Protein 1ASS (pdb70)

Sequence (152 aa):
MSGIVIDKEKVHSKMPDVVKNAKIALIDSALEIKKTEIEAKVQISDPSKIQDFLNQETNTFKQMVEKIKKSGANVVLCQKGIDDVAQHYLAKEGIYAVRRVKKSDMEKLAKATGAKIVTDLDDLTPSVLGEAETVEERKIGDDRMTFVMGCK

Nearest PDB structures (foldseek):
  1ass-assembly1_A  TM=1.007E+00  e=3.223E-34  Thermoplasma acidophilum
  1a6d-assembly1_B  TM=9.129E-01  e=5.155E-22  Thermoplasma acidophilum
  3ruv-assembly1_B  TM=9.177E-01  e=5.837E-21  Methanococcus maripaludis
  1e0r-assembly1_B-2  TM=8.907E-01  e=2.545E-21  Thermoplasma acidophilum
  1q3r-assembly1_A  TM=9.254E-01  e=2.536E-20  Thermococcus sp. JCM 11816

CATH classification: 3.50.7.10

B-factor: mean 59.91, std 16.17, range [28.76, 100.0]

Radius of gyration: 16.51 Å; Cα contacts (8 Å, |Δi|>4): 320; chains: 1; bounding box: 42×42×38 Å

InterPro domains:
  IPR002194 Chaperonin TCP-1, conserved site [PS00750] (39-51)
  IPR002194 Chaperonin TCP-1, conserved site [PS00751] (60-76)
  IPR002194 Chaperonin TCP-1, conserved site [PS00995] (88-96)
  IPR002423 Chaperonin Cpn60/GroEL/TCP-1 family [PF00118] (34-523)
  IPR012714 Chaperonin/Thermosome [TIGR02339] (7-522)
  IPR012714 Chaperonin/Thermosome [cd03343] (8-522)
  IPR017998 T-complex protein 1 [PR00304] (36-52)
  IPR017998 T-complex protein 1 [PR00304] (58-76)
  IPR017998 T-complex protein 1 [PR00304] (88-107)
  IPR017998 T-complex protein 1 [PR00304] (370-392)
  IPR017998 T-complex protein 1 [PR00304] (404-416)
  IPR017998 T-complex protein 1 [PTHR11353] (15-522)
  IPR027409 GroEL-like apical domain superfamily [G3DSA:3.50.7.10] (214-366)
  IPR027409 GroEL-like apical domain superfamily [SSF52029] (209-375)
  IPR027410 TCP-1-like chaperonin intermediate domain superfamily [G3DSA:3.30.260.10] (144-402)
  IPR027410 TCP-1-like chaperonin intermediate domain superfamily [SSF54849] (146-401)
  IPR027413 GroEL-like equatorial domain superfamily [G3DSA:1.10.560.10] (31-519)
  IPR027413 GroEL-like equatorial domain superfamily [SSF48592] (16-522)
  IPR054827 TCP-1 chaperonin-like [NF041082] (7-522)
  IPR054827 TCP-1 chaperonin-like [NF041083] (6-522)

Structure (mmCIF, N/CA/C/O backbone):
data_1ASS
#
_entry.id   1ASS
#
_cell.length_a   82.350
_cell.length_b   82.350
_cell.length_c   77.830
_cell.angle_alpha   90.00
_cell.angle_beta   90.00
_cell.angle_gamma   120.00
#
_symmetry.space_group_name_H-M   'P 31 2 1'
#
loop_
_entity.id
_entity.type
_entity.pdbx_description
1 polymer THERMOSOME
2 non-polymer 'SODIUM ION'
3 non-polymer 'PHOSPHATE ION'
4 water water
#
loop_
_atom_site.group_PDB
_atom_site.id
_atom_site.type_symbol
_atom_site.label_atom_id
_atom_site.label_alt_id
_atom_site.label_comp_id
_atom_site.label_asym_id
_atom_site.label_entity_id
_atom_site.label_seq_id
_atom_site.pdbx_PDB_ins_code
_atom_site.Cartn_x
_atom_site.Cartn_y
_atom_site.Cartn_z
_atom_site.occupancy
_atom_site.B_iso_or_equiv
_atom_site.auth_seq_id
_atom_site.auth_comp_id
_atom_site.auth_asym_id
_atom_site.auth_atom_id
_atom_site.pdbx_PDB_model_num
ATOM 1 N N . MET A 1 1 ? 47.477 -2.789 44.997 1.00 99.98 1 MET A N 1
ATOM 2 C CA . MET A 1 1 ? 47.424 -2.432 46.442 1.00 100.00 1 MET A CA 1
ATOM 3 C C . MET A 1 1 ? 46.364 -3.208 47.228 1.00 98.47 1 MET A C 1
ATOM 4 O O . MET A 1 1 ? 45.169 -3.001 47.039 1.00 97.32 1 MET A O 1
ATOM 9 N N . SER A 1 2 ? 46.834 -4.162 48.037 1.00 95.43 2 SER A N 1
ATOM 10 C CA . SER A 1 2 ? 45.955 -4.926 48.911 1.00 90.63 2 SER A CA 1
ATOM 11 C C . SER A 1 2 ? 45.498 -3.968 50.041 1.00 87.92 2 SER A C 1
ATOM 12 O O . SER A 1 2 ? 45.401 -4.348 51.213 1.00 81.14 2 SER A O 1
ATOM 15 N N . GLY A 1 3 ? 45.346 -2.694 49.611 1.00 83.45 3 GLY A N 1
ATOM 16 C CA . GLY A 1 3 ? 44.861 -1.619 50.463 1.00 69.73 3 GLY A CA 1
ATOM 17 C C . GLY A 1 3 ? 45.189 -0.154 50.215 1.00 59.77 3 GLY A C 1
ATOM 18 O O . GLY A 1 3 ? 46.340 0.209 50.016 1.00 60.62 3 GLY A O 1
ATOM 19 N N . ILE A 1 4 ? 44.140 0.666 50.154 1.00 56.77 4 ILE A N 1
ATOM 20 C CA . ILE A 1 4 ? 44.251 2.137 50.092 1.00 53.55 4 ILE A CA 1
ATOM 21 C C . ILE A 1 4 ? 43.118 2.601 51.007 1.00 52.28 4 ILE A C 1
ATOM 22 O O . ILE A 1 4 ? 41.973 2.159 50.811 1.00 53.15 4 ILE A O 1
ATOM 27 N N . VAL A 1 5 ? 43.434 3.379 52.042 1.00 51.45 5 VAL A N 1
ATOM 28 C CA . VAL A 1 5 ? 42.405 3.885 52.949 1.00 47.99 5 VAL A CA 1
ATOM 29 C C . VAL A 1 5 ? 42.024 5.303 52.554 1.00 50.36 5 VAL A C 1
ATOM 30 O O . VAL A 1 5 ? 42.887 6.116 52.296 1.00 51.75 5 VAL A O 1
ATOM 34 N N . ILE A 1 6 ? 40.729 5.586 52.479 1.00 50.21 6 ILE A N 1
ATOM 35 C CA . ILE A 1 6 ? 40.224 6.911 52.130 1.00 46.64 6 ILE A CA 1
ATOM 36 C C . ILE A 1 6 ? 39.476 7.390 53.367 1.00 44.75 6 ILE A C 1
ATOM 37 O O . ILE A 1 6 ? 38.571 6.696 53.854 1.00 44.66 6 ILE A O 1
ATOM 42 N N . ASP A 1 7 ? 39.832 8.552 53.904 1.00 45.39 7 ASP A N 1
ATOM 43 C CA . ASP A 1 7 ? 39.124 9.032 55.094 1.00 49.83 7 ASP A CA 1
ATOM 44 C C . ASP A 1 7 ? 37.823 9.750 54.778 1.00 46.06 7 ASP A C 1
ATOM 45 O O . ASP A 1 7 ? 37.648 10.897 55.162 1.00 52.00 7 ASP A O 1
ATOM 50 N N . LYS A 1 8 ? 36.909 9.058 54.118 1.00 43.96 8 LYS A N 1
ATOM 51 C CA . LYS A 1 8 ? 35.628 9.628 53.743 1.00 44.81 8 LYS A CA 1
ATOM 52 C C . LYS A 1 8 ? 34.671 8.469 53.624 1.00 45.38 8 LYS A C 1
ATOM 53 O O . LYS A 1 8 ? 35.060 7.444 53.100 1.00 51.14 8 LYS A O 1
ATOM 59 N N . GLU A 1 9 ? 33.422 8.629 54.057 1.00 48.16 9 GLU A N 1
ATOM 60 C CA . GLU A 1 9 ? 32.415 7.547 54.030 1.00 53.58 9 GLU A CA 1
ATOM 61 C C . GLU A 1 9 ? 31.492 7.560 52.823 1.00 51.56 9 GLU A C 1
ATOM 62 O O . GLU A 1 9 ? 31.404 8.554 52.168 1.00 50.18 9 GLU A O 1
ATOM 68 N N . LYS A 1 10 ? 30.771 6.468 52.555 1.00 51.44 10 LYS A N 1
ATOM 69 C CA . LYS A 1 10 ? 29.838 6.436 51.429 1.00 46.56 10 LYS A CA 1
ATOM 70 C C . LYS A 1 10 ? 28.861 7.512 51.831 1.00 49.54 10 LYS A C 1
ATOM 71 O O . LYS A 1 10 ? 28.625 7.671 53.040 1.00 43.96 10 LYS A O 1
ATOM 77 N N . VAL A 1 11 ? 28.308 8.249 50.852 1.00 50.49 11 VAL A N 1
ATOM 78 C CA . VAL A 1 11 ? 27.385 9.353 51.164 1.00 45.55 11 VAL A CA 1
ATOM 79 C C . VAL A 1 11 ? 26.001 9.064 51.707 1.00 48.31 11 VAL A C 1
ATOM 80 O O . VAL A 1 11 ? 25.493 9.857 52.474 1.00 48.18 11 VAL A O 1
ATOM 84 N N . HIS A 1 12 ? 25.412 7.920 51.396 1.00 53.74 12 HIS A N 1
ATOM 85 C CA . HIS A 1 12 ? 24.076 7.624 51.898 1.00 55.68 12 HIS A CA 1
ATOM 86 C C . HIS A 1 12 ? 23.994 6.307 52.588 1.00 57.83 12 HIS A C 1
ATOM 87 O O . HIS A 1 12 ? 24.648 5.369 52.167 1.00 59.37 12 HIS A O 1
ATOM 94 N N . SER A 1 13 ? 23.106 6.185 53.567 1.00 65.98 13 SER A N 1
ATOM 95 C CA . SER A 1 13 ? 22.963 4.922 54.302 1.00 72.62 13 SER A CA 1
ATOM 96 C C . SER A 1 13 ? 22.493 3.794 53.417 1.00 75.03 13 SER A C 1
ATOM 97 O O . SER A 1 13 ? 23.005 2.677 53.488 1.00 79.41 13 SER A O 1
ATOM 100 N N . LYS A 1 14 ? 21.505 4.096 52.582 1.00 74.58 14 LYS A N 1
ATOM 101 C CA . LYS A 1 14 ? 20.943 3.087 51.715 1.00 73.66 14 LYS A CA 1
ATOM 102 C C . LYS A 1 14 ? 21.911 2.665 50.606 1.00 73.53 14 LYS A C 1
ATOM 103 O O . LYS A 1 14 ? 21.502 2.054 49.606 1.00 80.89 14 LYS A O 1
ATOM 109 N N . MET A 1 15 ? 23.179 2.998 50.764 1.00 67.22 15 MET A N 1
ATOM 110 C CA . MET A 1 15 ? 24.160 2.598 49.771 1.00 60.47 15 MET A CA 1
ATOM 111 C C . MET A 1 15 ? 24.817 1.288 50.246 1.00 63.07 15 MET A C 1
ATOM 112 O O . MET A 1 15 ? 24.838 0.999 51.439 1.00 59.64 15 MET A O 1
ATOM 117 N N . PRO A 1 16 ? 25.336 0.522 49.289 1.00 62.10 16 PRO A N 1
ATOM 118 C CA . PRO A 1 16 ? 25.988 -0.772 49.636 1.00 59.11 16 PRO A CA 1
ATOM 119 C C . PRO A 1 16 ? 27.094 -0.642 50.606 1.00 57.91 16 PRO A C 1
ATOM 120 O O . PRO A 1 16 ? 27.900 0.283 50.574 1.00 55.30 16 PRO A O 1
ATOM 124 N N . ASP A 1 17 ? 27.129 -1.633 51.489 1.00 59.37 17 ASP A N 1
ATOM 125 C CA . ASP A 1 17 ? 28.145 -1.711 52.481 1.00 57.41 17 ASP A CA 1
ATOM 126 C C . ASP A 1 17 ? 29.421 -2.237 51.924 1.00 62.63 17 ASP A C 1
ATOM 127 O O . ASP A 1 17 ? 30.498 -1.776 52.274 1.00 63.74 17 ASP A O 1
ATOM 132 N N . VAL A 1 18 ? 29.345 -3.254 51.062 1.00 65.99 18 VAL A N 1
ATOM 133 C CA . VAL A 1 18 ? 30.558 -3.768 50.439 1.00 61.28 18 VAL A CA 1
ATOM 134 C C . VAL A 1 18 ? 30.292 -3.932 48.973 1.00 59.97 18 VAL A C 1
ATOM 135 O O . VAL A 1 18 ? 29.177 -4.245 48.581 1.00 61.11 18 VAL A O 1
ATOM 139 N N . VAL A 1 19 ? 31.276 -3.621 48.151 1.00 59.56 19 VAL A N 1
ATOM 140 C CA . VAL A 1 19 ? 31.087 -3.718 46.732 1.00 58.53 19 VAL A CA 1
ATOM 141 C C . VAL A 1 19 ? 32.142 -4.658 46.209 1.00 66.58 19 VAL A C 1
ATOM 142 O O . VAL A 1 19 ? 33.335 -4.362 46.290 1.00 68.07 19 VAL A O 1
ATOM 146 N N . LYS A 1 20 ? 31.710 -5.820 45.722 1.00 69.57 20 LYS A N 1
ATOM 147 C CA . LYS A 1 20 ? 32.620 -6.812 45.151 1.00 66.54 20 LYS A CA 1
ATOM 148 C C . LYS A 1 20 ? 32.906 -6.462 43.698 1.00 65.38 20 LYS A C 1
ATOM 149 O O . LYS A 1 20 ? 31.992 -6.070 42.961 1.00 63.89 20 LYS A O 1
ATOM 155 N N . ASN A 1 21 ? 34.146 -6.700 43.269 1.00 66.97 21 ASN A N 1
ATOM 156 C CA . ASN A 1 21 ? 34.618 -6.438 41.888 1.00 73.65 21 ASN A CA 1
ATOM 157 C C . ASN A 1 21 ? 34.090 -5.100 41.443 1.00 72.75 21 ASN A C 1
ATOM 158 O O . ASN A 1 21 ? 33.141 -5.013 40.652 1.00 77.34 21 ASN A O 1
ATOM 163 N N . ALA A 1 22 ? 34.732 -4.059 41.931 1.00 69.36 22 ALA A N 1
ATOM 164 C CA . ALA A 1 22 ? 34.276 -2.723 41.660 1.00 66.19 22 ALA A CA 1
ATOM 165 C C . ALA A 1 22 ? 34.931 -2.024 40.512 1.00 65.61 22 ALA A C 1
ATOM 166 O O . ALA A 1 22 ? 36.152 -2.072 40.398 1.00 66.26 22 ALA A O 1
ATOM 168 N N . LYS A 1 23 ? 34.126 -1.440 39.617 1.00 68.81 23 LYS A N 1
ATOM 169 C CA . LYS A 1 23 ? 34.692 -0.623 38.534 1.00 68.59 23 LYS A CA 1
ATOM 170 C C . LYS A 1 23 ? 34.445 0.758 39.144 1.00 63.93 23 LYS A C 1
ATOM 171 O O . LYS A 1 23 ? 33.329 1.061 39.596 1.00 66.71 23 LYS A O 1
ATOM 177 N N . ILE A 1 24 ? 35.523 1.519 39.290 1.00 57.76 24 ILE A N 1
ATOM 178 C CA . ILE A 1 24 ? 35.486 2.802 39.968 1.00 54.36 24 ILE A CA 1
ATOM 179 C C . ILE A 1 24 ? 35.653 4.038 39.121 1.00 60.05 24 ILE A C 1
ATOM 180 O O . 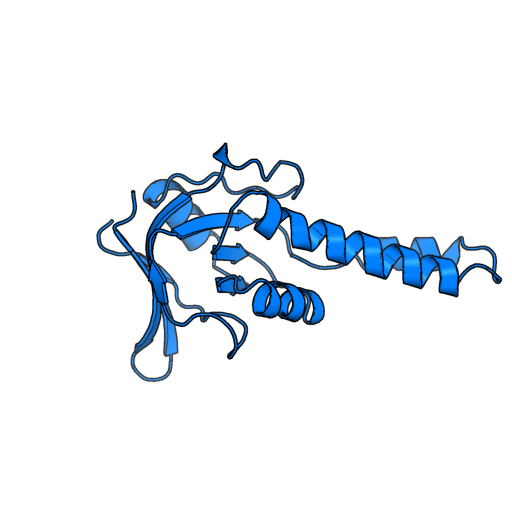ILE A 1 24 ? 36.674 4.198 38.442 1.00 63.89 24 ILE A O 1
ATOM 185 N N . ALA A 1 25 ? 34.717 4.972 39.259 1.00 61.02 25 ALA A N 1
ATOM 186 C CA . ALA A 1 25 ? 34.798 6.206 38.497 1.00 59.82 25 ALA A CA 1
ATOM 187 C C . ALA A 1 25 ? 35.424 7.327 39.337 1.00 58.93 25 ALA A C 1
ATOM 188 O O . ALA A 1 25 ? 35.061 7.469 40.506 1.00 56.85 25 ALA A O 1
ATOM 190 N N . LEU A 1 26 ? 36.389 8.067 38.771 1.00 60.08 26 LEU A N 1
ATOM 191 C CA . LEU A 1 26 ? 37.060 9.202 39.450 1.00 59.87 26 LEU A CA 1
ATOM 192 C C . LEU A 1 26 ? 36.752 10.554 38.780 1.00 60.37 26 LEU A C 1
ATOM 193 O O . LEU A 1 26 ? 37.264 10.832 37.692 1.00 63.43 26 LEU A O 1
ATOM 198 N N . ILE A 1 27 ? 35.992 11.418 39.459 1.00 55.16 27 ILE A N 1
ATOM 199 C CA . ILE A 1 27 ? 35.612 12.713 38.900 1.00 46.49 27 ILE A CA 1
ATOM 200 C C . ILE A 1 27 ? 36.212 13.863 39.707 1.00 48.27 27 ILE A C 1
ATOM 201 O O . ILE A 1 27 ? 36.114 13.932 40.917 1.00 49.56 27 ILE A O 1
ATOM 206 N N . ASP A 1 28 ? 36.900 14.728 38.981 1.00 5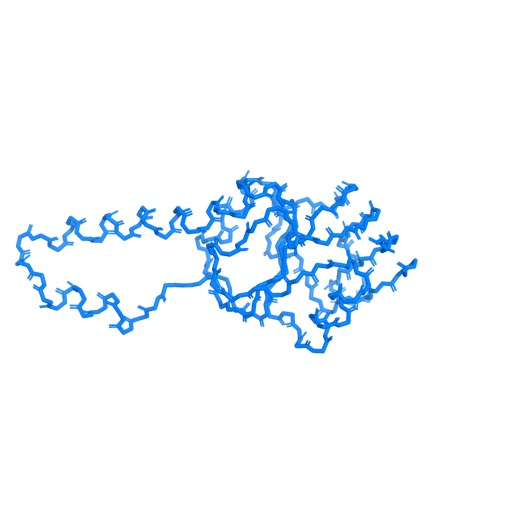5.38 28 ASP A N 1
ATOM 207 C CA . ASP A 1 28 ? 37.589 15.894 39.508 1.00 65.92 28 ASP A CA 1
ATOM 208 C C . ASP A 1 28 ? 36.589 16.956 39.937 1.00 69.23 28 ASP A C 1
ATOM 209 O O . ASP A 1 28 ? 36.801 17.701 40.890 1.00 72.95 28 ASP A O 1
ATOM 214 N N . SER A 1 29 ? 35.569 17.075 39.084 1.00 69.24 29 SER A N 1
ATOM 215 C CA . SER A 1 29 ? 34.488 18.062 39.192 1.00 65.78 29 SER A CA 1
ATOM 216 C C . SER A 1 29 ? 33.329 17.668 40.113 1.00 60.78 29 SER A C 1
ATOM 217 O O . SER A 1 29 ? 33.025 16.473 40.277 1.00 57.82 29 SER A O 1
ATOM 220 N N . ALA A 1 30 ? 32.632 18.675 40.630 1.00 54.84 30 ALA A N 1
ATOM 221 C CA . ALA A 1 30 ? 31.507 18.430 41.524 1.00 48.64 30 ALA A CA 1
ATOM 222 C C . ALA A 1 30 ? 30.271 17.902 40.785 1.00 49.42 30 ALA A C 1
ATOM 223 O O . ALA A 1 30 ? 30.002 18.320 39.653 1.00 52.45 30 ALA A O 1
ATOM 225 N N . LEU A 1 31 ? 29.555 16.960 41.388 1.00 46.45 31 LEU A N 1
ATOM 226 C CA . LEU A 1 31 ? 28.382 16.423 40.746 1.00 44.60 31 LEU A CA 1
ATOM 227 C C . LEU A 1 31 ? 27.285 17.366 41.179 1.00 47.12 31 LEU A C 1
ATOM 228 O O . LEU A 1 31 ? 26.382 16.986 41.937 1.00 46.44 31 LEU A O 1
ATOM 233 N N . GLU A 1 32 ? 27.366 18.601 40.702 1.00 46.61 32 GLU A N 1
ATOM 234 C CA . GLU A 1 32 ? 26.389 19.612 41.084 1.00 47.20 32 GLU A CA 1
ATOM 235 C C . GLU A 1 32 ? 25.969 20.478 39.907 1.00 49.07 32 GLU A C 1
ATOM 236 O O . GLU A 1 32 ? 26.595 20.423 38.831 1.00 49.72 32 GLU A O 1
ATOM 242 N N . ILE A 1 33 ? 24.888 21.239 40.121 1.00 49.73 33 ILE A N 1
ATOM 243 C CA . ILE A 1 33 ? 24.305 22.156 39.127 1.00 46.28 33 ILE A CA 1
ATOM 244 C C . ILE A 1 33 ? 25.041 23.495 39.249 1.00 43.03 33 ILE A C 1
ATOM 245 O O . ILE A 1 33 ? 25.277 23.945 40.370 1.00 46.10 33 ILE A O 1
ATOM 250 N N . LYS A 1 34 ? 25.450 24.104 38.137 1.00 43.98 34 LYS A N 1
ATOM 251 C CA . LYS A 1 34 ? 26.147 25.402 38.194 1.00 50.09 34 LYS A CA 1
ATOM 252 C C . LYS A 1 34 ? 25.172 26.570 38.429 1.00 48.27 34 LYS A C 1
ATOM 253 O O . LYS A 1 34 ? 24.353 26.890 37.570 1.00 50.66 34 LYS A O 1
ATOM 259 N N . LYS A 1 35 ? 25.318 27.260 39.555 1.00 47.95 35 LYS A N 1
ATOM 260 C CA . LYS A 1 35 ? 24.423 28.368 39.911 1.00 47.01 35 LYS A CA 1
ATOM 261 C C . LYS A 1 35 ? 24.284 29.409 38.844 1.00 47.31 35 LYS A C 1
ATOM 262 O O . LYS A 1 35 ? 23.187 29.714 38.374 1.00 54.01 35 LYS A O 1
ATOM 268 N N . THR A 1 36 ? 25.414 30.001 38.519 1.00 52.15 36 THR A N 1
ATOM 269 C CA . THR A 1 36 ? 25.477 31.061 37.552 1.00 51.54 36 THR A CA 1
ATOM 270 C C . THR A 1 36 ? 24.871 30.717 36.216 1.00 50.32 36 THR A C 1
ATOM 271 O O . THR A 1 36 ? 24.206 31.541 35.604 1.00 55.35 36 THR A O 1
ATOM 275 N N . GLU A 1 37 ? 25.009 29.460 35.816 1.00 49.70 37 GLU A N 1
ATOM 276 C CA . GLU A 1 37 ? 24.472 29.006 34.547 1.00 51.83 37 GLU A CA 1
ATOM 277 C C . GLU A 1 37 ? 22.947 28.841 34.580 1.00 51.94 37 GLU A C 1
ATOM 278 O O . GLU A 1 37 ? 22.284 29.216 33.620 1.00 56.31 37 GLU A O 1
ATOM 284 N N . ILE A 1 38 ? 22.362 28.300 35.656 1.00 46.55 38 ILE A N 1
ATOM 285 C CA . ILE A 1 38 ? 20.916 28.186 35.636 1.00 41.94 38 ILE A CA 1
ATOM 286 C C . ILE A 1 38 ? 20.199 29.484 35.997 1.00 43.64 38 ILE A C 1
ATOM 287 O O . ILE A 1 38 ? 19.051 29.700 35.610 1.00 48.36 38 ILE A O 1
ATOM 292 N N . GLU A 1 39 ? 20.894 30.390 36.668 1.00 42.20 39 GLU A N 1
ATOM 293 C CA . GLU A 1 39 ? 20.294 31.668 37.016 1.00 37.36 39 GLU A CA 1
ATOM 294 C C . GLU A 1 39 ? 20.141 32.410 35.739 1.00 38.45 39 GLU A C 1
ATOM 295 O O . GLU A 1 39 ? 19.147 33.092 35.490 1.00 42.06 39 GLU A O 1
ATOM 301 N N . ALA A 1 40 ? 21.130 32.269 34.894 1.00 37.98 40 ALA A N 1
ATOM 302 C CA . ALA A 1 40 ? 21.067 32.998 33.664 1.00 38.44 40 ALA A CA 1
ATOM 303 C C . ALA A 1 40 ? 20.012 32.432 32.763 1.00 40.68 40 ALA A C 1
ATOM 304 O O . ALA A 1 40 ? 19.363 33.191 32.046 1.00 46.84 40 ALA A O 1
ATOM 306 N N . LYS A 1 41 ? 19.802 31.110 32.785 1.00 43.06 41 LYS A N 1
ATOM 307 C CA . LYS A 1 41 ? 18.778 30.563 31.899 1.00 41.13 41 LYS A CA 1
ATOM 308 C C . LYS A 1 41 ? 17.409 30.936 32.432 1.00 42.18 41 LYS A C 1
ATOM 309 O O . LYS A 1 41 ? 16.450 31.028 31.693 1.00 41.51 41 LYS A O 1
ATOM 315 N N . VAL A 1 42 ? 17.318 31.179 33.729 1.00 42.80 42 VAL A N 1
ATOM 316 C CA . VAL A 1 42 ? 16.047 31.556 34.293 1.00 37.44 42 VAL A CA 1
ATOM 317 C C . VAL A 1 42 ? 15.879 32.990 33.848 1.00 40.55 42 VAL A C 1
ATOM 318 O O . VAL A 1 42 ? 14.853 33.333 33.267 1.00 44.61 42 VAL A O 1
ATOM 322 N N . GLN A 1 43 ? 16.924 33.803 34.003 1.00 44.19 43 GLN A N 1
ATOM 323 C CA . GLN A 1 43 ? 16.833 35.225 33.653 1.00 41.58 43 GLN A CA 1
ATOM 324 C C . GLN A 1 43 ? 16.467 35.535 32.195 1.00 43.83 43 GLN A C 1
ATOM 325 O O . GLN A 1 43 ? 15.697 36.474 31.939 1.00 47.44 43 GLN A O 1
ATOM 331 N N . ILE A 1 44 ? 16.970 34.739 31.251 1.00 43.41 44 ILE A N 1
ATOM 332 C CA . ILE A 1 44 ? 16.728 34.972 29.827 1.00 40.56 44 ILE A CA 1
ATOM 333 C C . ILE A 1 44 ? 15.454 34.277 29.328 1.00 48.37 44 ILE A C 1
ATOM 334 O O . ILE A 1 44 ? 15.049 34.385 28.150 1.00 51.24 44 ILE A O 1
ATOM 339 N N . SER A 1 45 ? 14.790 33.585 30.241 1.00 49.48 45 SER A N 1
ATOM 340 C CA . SER A 1 45 ? 13.585 32.839 29.890 1.00 47.62 45 SER A CA 1
ATOM 341 C C . SER A 1 45 ? 12.324 33.640 29.658 1.00 49.20 45 SER A C 1
ATOM 342 O O . SER A 1 45 ? 12.138 34.690 30.277 1.00 41.59 45 SER A O 1
ATOM 345 N N . ASP A 1 46 ? 11.479 33.152 28.747 1.00 49.33 46 ASP A N 1
ATOM 346 C CA . ASP A 1 46 ? 10.188 33.780 28.476 1.00 50.23 46 ASP A CA 1
ATOM 347 C C . ASP A 1 46 ? 9.484 33.527 29.792 1.00 48.90 46 ASP A C 1
ATOM 348 O O . ASP A 1 46 ? 9.426 32.370 30.223 1.00 48.87 46 ASP A O 1
ATOM 353 N N . PRO A 1 47 ? 8.789 34.556 30.347 1.00 48.00 47 PRO A N 1
ATOM 354 C CA . PRO A 1 47 ? 8.118 34.358 31.632 1.00 42.33 47 PRO A CA 1
ATOM 355 C C . PRO A 1 47 ? 7.239 33.161 31.679 1.00 42.66 47 PRO A C 1
ATOM 356 O O . PRO A 1 47 ? 7.215 32.486 32.705 1.00 50.17 47 PRO A O 1
ATOM 360 N N . SER A 1 48 ? 6.623 32.802 30.563 1.00 40.14 48 SER A N 1
ATOM 361 C CA . SER A 1 48 ? 5.739 31.663 30.590 1.00 40.40 48 SER A CA 1
ATOM 362 C C . SER A 1 48 ? 6.468 30.352 30.449 1.00 41.42 48 SER A C 1
ATOM 363 O O . SER A 1 48 ? 5.854 29.276 30.464 1.00 43.06 48 SER A O 1
ATOM 366 N N . LYS A 1 49 ? 7.792 30.419 30.353 1.00 41.60 49 LYS A N 1
ATOM 367 C CA . LYS A 1 49 ? 8.553 29.186 30.199 1.00 40.11 49 LYS A CA 1
ATOM 368 C C . LYS A 1 49 ? 9.406 28.866 31.414 1.00 39.54 49 LYS A C 1
ATOM 369 O O . LYS A 1 49 ? 10.160 27.880 31.396 1.00 38.53 49 LYS A O 1
ATOM 375 N N . ILE A 1 50 ? 9.270 29.637 32.485 1.00 40.35 50 ILE A N 1
ATOM 376 C CA . ILE A 1 50 ? 10.092 29.379 33.663 1.00 37.75 50 ILE A CA 1
ATOM 377 C C . ILE A 1 50 ? 9.983 27.924 34.112 1.00 37.96 50 ILE A C 1
ATOM 378 O O . ILE A 1 50 ? 10.959 27.211 34.134 1.00 46.78 50 ILE A O 1
ATOM 383 N N . GLN A 1 51 ? 8.785 27.448 34.380 1.00 40.54 51 GLN A N 1
ATOM 384 C CA . GLN A 1 51 ? 8.640 26.077 34.833 1.00 41.14 51 GLN A CA 1
ATOM 385 C C . GLN A 1 51 ? 9.084 25.089 33.801 1.00 42.18 51 GLN A C 1
ATOM 386 O O . GLN A 1 51 ? 9.559 24.018 34.175 1.00 48.79 51 GLN A O 1
ATOM 392 N N . ASP A 1 52 ? 8.952 25.402 32.520 1.00 41.83 52 ASP A N 1
ATOM 393 C CA . ASP A 1 52 ? 9.405 24.429 31.518 1.00 45.08 52 ASP A CA 1
ATOM 394 C C . ASP A 1 52 ? 10.900 24.216 31.725 1.00 47.21 52 ASP A C 1
ATOM 395 O O . ASP A 1 52 ? 11.419 23.091 31.692 1.00 48.15 52 ASP A O 1
ATOM 400 N N . PHE A 1 53 ? 11.589 25.335 31.954 1.00 49.18 53 PHE A N 1
ATOM 401 C CA . PHE A 1 53 ? 13.016 25.299 32.117 1.00 46.16 53 PHE A CA 1
ATOM 402 C C . PHE A 1 53 ? 13.391 24.528 33.329 1.00 48.10 53 PHE A C 1
ATOM 403 O O . PHE A 1 53 ? 14.201 23.617 33.226 1.00 52.43 53 PHE A O 1
ATOM 411 N N . LEU A 1 54 ? 12.804 24.857 34.478 1.00 45.24 54 LEU A N 1
ATOM 412 C CA . LEU A 1 54 ? 13.185 24.140 35.691 1.00 39.63 54 LEU A CA 1
ATOM 413 C C . LEU A 1 54 ? 12.986 22.667 35.469 1.00 39.28 54 LEU A C 1
ATOM 414 O O . LEU A 1 54 ? 13.796 21.849 35.901 1.00 46.18 54 LEU A O 1
ATOM 419 N N . ASN A 1 55 ? 11.977 22.308 34.694 1.00 41.20 55 ASN A N 1
ATOM 420 C CA . ASN A 1 55 ? 11.759 20.890 34.458 1.00 39.91 55 ASN A CA 1
ATOM 421 C C . ASN A 1 55 ? 12.734 20.285 33.525 1.00 44.59 55 ASN A C 1
ATOM 422 O O . ASN A 1 55 ? 13.128 19.153 33.703 1.00 49.90 55 ASN A O 1
ATOM 427 N N . GLN A 1 56 ? 13.107 21.011 32.492 1.00 46.17 56 GLN A N 1
ATOM 428 C CA . GLN A 1 56 ? 14.096 20.490 31.572 1.00 48.40 56 GLN A CA 1
ATOM 429 C C . GLN A 1 56 ? 15.465 20.312 32.297 1.00 48.08 56 GLN A C 1
ATOM 430 O O . GLN A 1 56 ? 16.238 19.407 31.998 1.00 46.94 56 GLN A O 1
ATOM 436 N N . GLU A 1 57 ? 15.769 21.205 33.235 1.00 48.62 57 GLU A N 1
ATOM 437 C CA . GLU A 1 57 ? 17.014 21.154 34.005 1.00 43.16 57 GLU A CA 1
ATOM 438 C C . GLU A 1 57 ? 16.943 20.008 34.975 1.00 41.76 57 GLU A C 1
ATOM 439 O O . GLU A 1 57 ? 17.947 19.410 35.263 1.00 43.08 57 GLU A O 1
ATOM 445 N N . THR A 1 58 ? 15.787 19.725 35.542 1.00 41.82 58 THR A N 1
ATOM 446 C CA . THR A 1 58 ? 15.729 18.594 36.458 1.00 42.81 58 THR A CA 1
ATOM 447 C C . THR A 1 58 ? 16.036 17.307 35.689 1.00 48.03 58 THR A C 1
ATOM 448 O O . THR A 1 58 ? 16.606 16.359 36.239 1.00 55.71 58 THR A O 1
ATOM 452 N N . ASN A 1 59 ? 15.754 17.292 34.411 1.00 50.21 59 ASN A N 1
ATOM 453 C CA . ASN A 1 59 ? 16.008 16.108 33.635 1.00 54.33 59 ASN A CA 1
ATOM 454 C C . ASN A 1 59 ? 17.427 16.058 33.132 1.00 55.05 59 ASN A C 1
ATOM 455 O O . ASN A 1 59 ? 18.079 15.012 33.145 1.00 56.30 59 ASN A O 1
ATOM 460 N N . THR A 1 60 ? 17.920 17.223 32.720 1.00 52.78 60 THR A N 1
ATOM 461 C CA . THR A 1 60 ? 19.252 17.312 32.209 1.00 50.56 60 THR A CA 1
ATOM 462 C C . THR A 1 60 ? 20.262 16.879 33.272 1.00 55.06 60 THR A C 1
ATOM 463 O O . THR A 1 60 ? 21.203 16.160 32.951 1.00 61.96 60 THR A O 1
ATOM 467 N N . PHE A 1 61 ? 20.068 17.292 34.522 1.00 55.02 61 PHE A N 1
ATOM 468 C CA . PHE A 1 61 ? 21.003 16.949 35.611 1.00 51.37 61 PHE A CA 1
ATOM 469 C C . PHE A 1 61 ? 20.920 15.457 35.921 1.00 53.07 61 PHE A C 1
ATOM 470 O O . PHE A 1 61 ? 21.925 14.780 36.023 1.00 56.05 61 PHE A O 1
ATOM 478 N N . LYS A 1 62 ? 19.712 14.939 36.069 1.00 50.15 62 LYS A N 1
ATOM 479 C CA . LYS A 1 62 ? 19.552 13.538 36.365 1.00 48.42 62 LYS A CA 1
ATOM 480 C C . LYS A 1 62 ? 20.228 12.710 35.292 1.00 53.20 62 LYS A C 1
ATOM 481 O O . LYS A 1 62 ? 20.729 11.625 35.554 1.00 54.61 62 LYS A O 1
ATOM 487 N N . GLN A 1 63 ? 20.228 13.205 34.059 1.00 51.86 63 GLN A N 1
ATOM 488 C CA . GLN A 1 63 ? 20.854 12.453 32.984 1.00 54.31 63 GLN A CA 1
ATOM 489 C C . GLN A 1 63 ? 22.348 12.529 33.157 1.00 54.88 63 GLN A C 1
ATOM 490 O O . GLN A 1 63 ? 23.028 11.539 32.942 1.00 63.37 63 GLN A O 1
ATOM 496 N N . MET A 1 64 ? 22.868 13.697 33.514 1.00 54.37 64 MET A N 1
ATOM 497 C CA . MET A 1 64 ? 24.308 13.877 33.725 1.00 53.10 64 MET A CA 1
ATOM 498 C C . MET A 1 64 ? 24.751 12.887 34.815 1.00 56.64 64 MET A C 1
ATOM 499 O O . MET A 1 64 ? 25.759 12.203 34.681 1.00 58.46 64 MET A O 1
ATOM 504 N N . VAL A 1 65 ? 23.950 12.764 35.870 1.00 56.67 65 VAL A N 1
ATOM 505 C CA . VAL A 1 65 ? 24.250 11.841 36.956 1.00 53.88 65 VAL A CA 1
ATOM 506 C C . VAL A 1 65 ? 24.190 10.363 36.545 1.00 60.89 65 VAL A C 1
ATOM 507 O O . VAL A 1 65 ? 24.983 9.554 37.044 1.00 69.20 65 VAL A O 1
ATOM 511 N N . GLU A 1 66 ? 23.271 10.002 35.642 1.00 62.99 66 GLU A N 1
ATOM 512 C CA . GLU A 1 66 ? 23.144 8.610 35.172 1.00 60.58 66 GLU A CA 1
ATOM 513 C C . GLU A 1 66 ? 24.271 8.103 34.263 1.00 59.55 66 GLU A C 1
ATOM 514 O O . GLU A 1 66 ? 24.382 6.908 33.984 1.00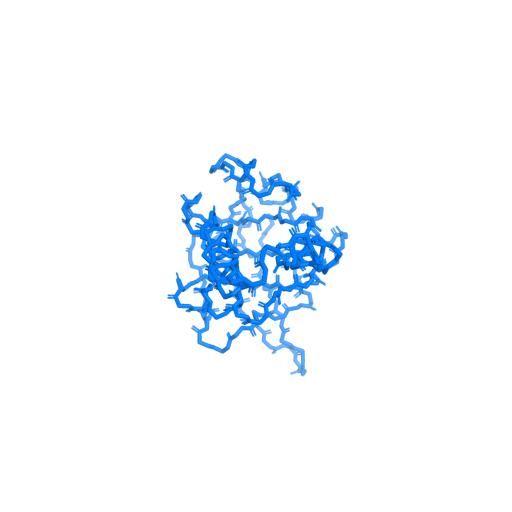 60.91 66 GLU A O 1
ATOM 520 N N . LYS A 1 67 ? 25.102 9.020 33.787 1.00 59.09 67 LYS A N 1
ATOM 521 C CA . LYS A 1 67 ? 26.235 8.659 32.962 1.00 63.85 67 LYS A CA 1
ATOM 522 C C . LYS A 1 67 ? 27.274 7.809 33.738 1.00 69.84 67 LYS A C 1
ATOM 523 O O . LYS A 1 67 ? 28.246 7.315 33.152 1.00 82.51 67 LYS A O 1
ATOM 529 N N . ILE A 1 68 ? 27.118 7.735 35.061 1.00 69.79 68 ILE A N 1
ATOM 530 C CA . ILE A 1 68 ? 27.993 6.974 35.946 1.00 61.56 68 ILE A CA 1
ATOM 531 C C . ILE A 1 68 ? 27.493 5.542 35.834 1.00 60.46 68 ILE A C 1
ATOM 532 O O . ILE A 1 68 ? 28.231 4.658 35.408 1.00 62.55 68 ILE A O 1
ATOM 537 N N . LYS A 1 69 ? 26.215 5.331 36.143 1.00 60.16 69 LYS A N 1
ATOM 538 C CA . LYS A 1 69 ? 25.620 4.004 36.044 1.00 63.69 69 LYS A CA 1
ATOM 539 C C . LYS A 1 69 ? 25.780 3.444 34.641 1.00 66.75 69 LYS A C 1
ATOM 540 O O . LYS A 1 69 ? 26.136 2.284 34.441 1.00 66.65 69 LYS A O 1
ATOM 546 N N . LYS A 1 70 ? 25.547 4.303 33.654 1.00 72.84 70 LYS A N 1
ATOM 547 C CA . LYS A 1 70 ? 25.626 3.875 32.265 1.00 73.27 70 LYS A CA 1
ATOM 548 C C . LYS A 1 70 ? 27.035 3.563 31.808 1.00 72.20 70 LYS A C 1
ATOM 549 O O . LYS A 1 70 ? 27.215 2.727 30.939 1.00 80.45 70 LYS A O 1
ATOM 555 N N . SER A 1 71 ? 28.051 4.145 32.439 1.00 69.84 71 SER A N 1
ATOM 556 C CA . SER A 1 71 ? 29.421 3.839 32.033 1.00 67.67 71 SER A CA 1
ATOM 557 C C . SER A 1 71 ? 29.842 2.519 32.699 1.00 67.54 71 SER A C 1
ATOM 558 O O . SER A 1 71 ? 31.009 2.106 32.585 1.00 69.18 71 SER A O 1
ATOM 561 N N . GLY A 1 72 ? 28.893 1.862 33.368 1.00 63.11 72 GLY A N 1
ATOM 562 C CA . GLY A 1 72 ? 29.161 0.579 33.999 1.00 64.48 72 GLY A CA 1
ATOM 563 C C . GLY A 1 72 ? 29.574 0.620 35.454 1.00 67.87 72 GLY A C 1
ATOM 564 O O . GLY A 1 72 ? 29.387 -0.372 36.179 1.00 65.72 72 GLY A O 1
ATOM 565 N N . ALA A 1 73 ? 30.090 1.777 35.878 1.00 64.05 73 ALA A N 1
ATOM 566 C CA . ALA A 1 73 ? 30.566 1.998 37.238 1.00 54.94 73 ALA A CA 1
ATOM 567 C C . ALA A 1 73 ? 29.599 1.605 38.327 1.00 53.42 73 ALA A C 1
ATOM 568 O O . ALA A 1 73 ? 28.377 1.640 38.143 1.00 55.53 73 ALA A O 1
ATOM 570 N N . ASN A 1 74 ? 30.156 1.185 39.454 1.00 51.22 74 ASN A N 1
ATOM 571 C CA . ASN A 1 74 ? 29.336 0.810 40.593 1.00 51.70 74 ASN A CA 1
ATOM 572 C C . ASN A 1 74 ? 29.921 1.471 41.826 1.00 49.33 74 ASN A C 1
ATOM 573 O O . ASN A 1 74 ? 29.449 1.241 42.942 1.00 42.22 74 ASN A O 1
ATOM 578 N N . VAL A 1 75 ? 30.936 2.306 41.604 1.00 44.60 75 VAL A N 1
ATOM 579 C CA . VAL A 1 75 ? 31.566 3.088 42.661 1.00 48.59 75 VAL A CA 1
ATOM 580 C C . VAL A 1 75 ? 32.042 4.416 42.081 1.00 51.90 75 VAL A C 1
ATOM 581 O O . VAL A 1 75 ? 32.658 4.463 40.990 1.00 54.14 75 VAL A O 1
ATOM 585 N N . VAL A 1 76 ? 31.738 5.506 42.787 1.00 50.16 76 VAL A N 1
ATOM 586 C CA . VAL A 1 76 ? 32.177 6.817 42.307 1.00 45.81 76 VAL A CA 1
ATOM 587 C C . VAL A 1 76 ? 32.782 7.588 43.454 1.00 42.27 76 VAL A C 1
ATOM 588 O O . VAL A 1 76 ? 32.219 7.646 44.545 1.00 41.53 76 VAL A O 1
ATOM 592 N N . LEU A 1 77 ? 33.985 8.088 43.248 1.00 41.30 77 LEU A N 1
ATOM 593 C CA . LEU A 1 77 ? 34.619 8.859 44.296 1.00 48.85 77 LEU A CA 1
ATOM 594 C C . LEU A 1 77 ? 34.771 10.219 43.684 1.00 49.83 77 LEU A C 1
ATOM 595 O O . LEU A 1 77 ? 35.414 10.346 42.651 1.00 54.08 77 LEU A O 1
ATOM 600 N N . CYS A 1 78 ? 34.115 11.226 44.261 1.00 45.55 78 CYS A N 1
ATOM 601 C CA . CYS A 1 78 ? 34.184 12.558 43.688 1.00 43.79 78 CYS A CA 1
ATOM 602 C C . CYS A 1 78 ? 35.108 13.416 44.487 1.00 44.59 78 CYS A C 1
ATOM 603 O O . CYS A 1 78 ? 35.122 13.325 45.706 1.00 50.13 78 CYS A O 1
ATOM 606 N N . GLN A 1 79 ? 35.909 14.236 43.806 1.00 47.16 79 GLN A N 1
ATOM 607 C CA . GLN A 1 79 ? 36.841 15.099 44.513 1.00 48.75 79 GLN A CA 1
ATOM 608 C C . GLN A 1 79 ? 36.163 16.275 45.178 1.00 51.43 79 GLN A C 1
ATOM 609 O O . GLN A 1 79 ? 36.742 16.921 46.052 1.00 50.73 79 GLN A O 1
ATOM 615 N N . LYS A 1 80 ? 34.951 16.588 44.719 1.00 55.65 80 LYS A N 1
ATOM 616 C CA . LYS A 1 80 ? 34.162 17.685 45.294 1.00 55.62 80 LYS A CA 1
ATOM 617 C C . LYS A 1 80 ? 32.806 17.245 45.830 1.00 53.00 80 LYS A C 1
ATOM 618 O O . LYS A 1 80 ? 32.597 16.074 46.114 1.00 56.15 80 LYS A O 1
ATOM 624 N N . GLY A 1 81 ? 31.895 18.187 46.020 1.00 47.70 81 GLY A N 1
ATOM 625 C CA . GLY A 1 81 ? 30.604 17.826 46.571 1.00 37.94 81 GLY A CA 1
ATOM 626 C C . GLY A 1 81 ? 29.708 17.136 45.569 1.00 38.69 81 GLY A C 1
ATOM 627 O O . GLY A 1 81 ? 29.986 17.138 44.360 1.00 37.83 81 GLY A O 1
ATOM 628 N N . ILE A 1 82 ? 28.649 16.530 46.072 1.00 37.14 82 ILE A N 1
ATOM 629 C CA . ILE A 1 82 ? 27.698 15.849 45.229 1.00 41.96 82 ILE A CA 1
ATOM 630 C C . ILE A 1 82 ? 26.330 16.398 45.683 1.00 46.49 82 ILE A C 1
ATOM 631 O O . ILE A 1 82 ? 26.039 16.451 46.867 1.00 50.80 82 ILE A O 1
ATOM 636 N N . ASP A 1 83 ? 25.547 16.910 44.740 1.00 41.20 83 ASP A N 1
ATOM 637 C CA . ASP A 1 83 ? 24.249 17.470 45.036 1.00 38.72 83 ASP A CA 1
ATOM 638 C C . ASP A 1 83 ? 23.438 16.421 45.756 1.00 39.19 83 ASP A C 1
ATOM 639 O O . ASP A 1 83 ? 23.465 15.257 45.409 1.00 48.21 83 ASP A O 1
ATOM 644 N N . 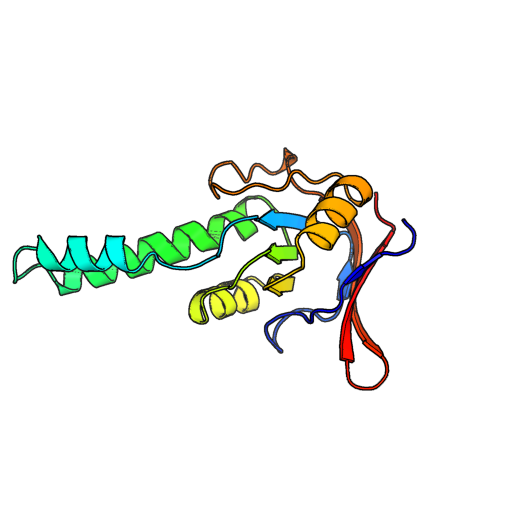ASP A 1 84 ? 22.698 16.835 46.766 1.00 39.55 84 ASP A N 1
ATOM 645 C CA . ASP A 1 84 ? 21.861 15.922 47.540 1.00 39.76 84 ASP A CA 1
ATOM 646 C C . ASP A 1 84 ? 20.902 15.051 46.772 1.00 41.55 84 ASP A C 1
ATOM 647 O O . ASP A 1 84 ? 20.621 13.9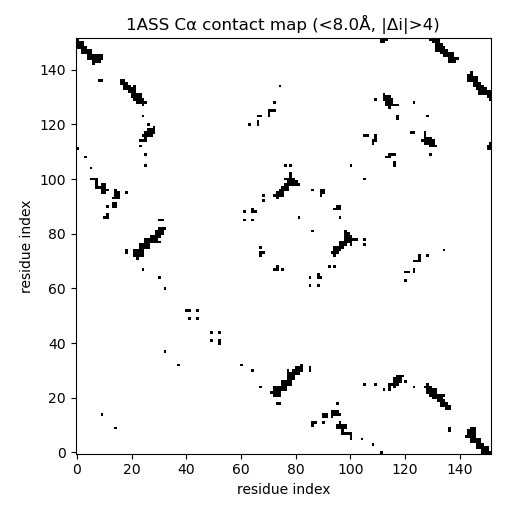54 47.192 1.00 48.66 84 ASP A O 1
ATOM 652 N N . VAL A 1 85 ? 20.284 15.576 45.732 1.00 41.25 85 VAL A N 1
ATOM 653 C CA . VAL A 1 85 ? 19.355 14.757 44.978 1.00 40.79 85 VAL A CA 1
ATOM 654 C C . VAL A 1 85 ? 20.190 13.820 44.152 1.00 38.38 85 VAL A C 1
ATOM 655 O O . VAL A 1 85 ? 19.822 12.684 43.942 1.00 46.74 85 VAL A O 1
ATOM 659 N N . ALA A 1 86 ? 21.355 14.275 43.724 1.00 39.48 86 ALA A N 1
ATOM 660 C CA . ALA A 1 86 ? 22.197 13.422 42.928 1.00 35.37 86 ALA A CA 1
ATOM 661 C C . ALA A 1 86 ? 22.590 12.288 43.824 1.00 39.58 86 ALA A C 1
ATOM 662 O O . ALA A 1 86 ? 22.623 11.147 43.397 1.00 47.45 86 ALA A O 1
ATOM 664 N N . GLN A 1 87 ? 22.833 12.569 45.098 1.00 40.80 87 GLN A N 1
ATOM 665 C CA . GLN A 1 87 ? 23.210 11.482 46.003 1.00 41.10 87 GLN A CA 1
ATOM 666 C C . GLN A 1 87 ? 22.056 10.468 46.099 1.00 47.79 87 GLN A C 1
ATOM 667 O O . GLN A 1 87 ? 22.278 9.269 46.349 1.00 51.17 87 GLN A O 1
ATOM 673 N N . HIS A 1 88 ? 20.825 10.944 45.935 1.00 50.42 88 HIS A N 1
ATOM 674 C CA . HIS A 1 88 ? 19.657 10.063 46.030 1.00 51.36 88 HIS A CA 1
ATOM 675 C C . HIS A 1 88 ? 19.624 9.130 44.836 1.00 52.01 88 HIS A C 1
ATOM 676 O O . HIS A 1 88 ? 19.394 7.922 44.968 1.00 49.72 88 HIS A O 1
ATOM 683 N N . TYR A 1 89 ? 19.844 9.711 43.666 1.00 50.51 89 TYR A N 1
ATOM 684 C CA . TYR A 1 89 ? 19.847 8.949 42.427 1.00 51.12 89 TYR A CA 1
ATOM 685 C C . TYR A 1 89 ? 20.841 7.792 42.506 1.00 52.03 89 TYR A C 1
ATOM 686 O O . TYR A 1 89 ? 20.530 6.662 42.150 1.00 54.97 89 TYR A O 1
ATOM 695 N N . LEU A 1 90 ? 22.060 8.078 42.946 1.00 52.50 90 LEU A N 1
ATOM 696 C CA . LEU A 1 90 ? 23.066 7.033 43.051 1.00 46.71 90 LEU A CA 1
ATOM 697 C C . LEU A 1 90 ? 22.651 5.999 44.118 1.00 46.46 90 LEU A C 1
ATOM 698 O O . LEU A 1 90 ? 22.757 4.805 43.893 1.00 50.50 90 LEU A O 1
ATOM 703 N N . ALA A 1 91 ? 22.090 6.433 45.237 1.00 44.39 91 ALA A N 1
ATOM 704 C CA . ALA A 1 91 ? 21.691 5.480 46.249 1.00 44.46 91 ALA A CA 1
ATOM 705 C C . ALA A 1 91 ? 20.639 4.523 45.722 1.00 55.64 91 ALA A C 1
ATOM 706 O O . ALA A 1 91 ? 20.505 3.399 46.191 1.00 66.10 91 ALA A O 1
ATOM 708 N N . LYS A 1 92 ? 19.824 5.013 44.794 1.00 58.32 92 LYS A N 1
ATOM 709 C CA . LYS A 1 92 ? 18.749 4.217 44.196 1.00 58.66 92 LYS A CA 1
ATOM 710 C C . LYS A 1 92 ? 19.411 3.299 43.162 1.00 58.34 92 LYS A C 1
ATOM 711 O O . LYS A 1 92 ? 19.137 2.095 43.104 1.00 62.35 92 LYS A O 1
ATOM 717 N N . GLU A 1 93 ? 20.326 3.867 42.379 1.00 56.42 93 GLU A N 1
ATOM 718 C CA . GLU A 1 93 ? 21.041 3.109 41.364 1.00 57.77 93 GLU A CA 1
ATOM 719 C C . GLU A 1 93 ? 21.955 2.074 42.049 1.00 59.36 93 GLU A C 1
ATOM 720 O O . GLU A 1 93 ? 22.651 1.323 41.377 1.00 63.50 93 GLU A O 1
ATOM 726 N N . GLY A 1 94 ? 21.992 2.093 43.390 1.00 59.76 94 GLY A N 1
ATOM 727 C CA . GLY A 1 94 ? 22.820 1.186 44.176 1.00 55.39 94 GLY A CA 1
ATOM 728 C C . GLY A 1 94 ? 24.334 1.354 44.078 1.00 58.41 94 GLY A C 1
ATOM 729 O O . GLY A 1 94 ? 25.087 0.400 44.335 1.00 62.75 94 GLY A O 1
ATOM 730 N N . ILE A 1 95 ? 24.786 2.557 43.706 1.00 58.90 95 ILE A N 1
ATOM 731 C CA . ILE A 1 95 ? 26.214 2.892 43.551 1.00 53.94 95 ILE A CA 1
ATOM 732 C C . ILE A 1 95 ? 26.859 3.449 44.828 1.00 53.97 95 ILE A C 1
ATOM 733 O O . ILE A 1 95 ? 26.217 4.160 45.581 1.00 55.23 95 ILE A O 1
ATOM 738 N N . TYR A 1 96 ? 28.104 3.058 45.102 1.00 53.93 96 TYR A N 1
ATOM 739 C CA . TYR A 1 96 ? 28.827 3.484 46.301 1.00 49.20 96 TYR A CA 1
ATOM 740 C C . TYR A 1 96 ? 29.486 4.782 45.906 1.00 46.91 96 TYR A C 1
ATOM 741 O O . TYR A 1 96 ? 30.389 4.803 45.044 1.00 45.59 96 TYR A O 1
ATOM 750 N N . ALA A 1 97 ? 28.985 5.868 46.496 1.00 44.88 97 ALA A N 1
ATOM 751 C CA . ALA A 1 97 ? 29.496 7.198 46.192 1.00 40.85 97 ALA A CA 1
ATOM 752 C C . ALA A 1 97 ? 30.137 7.836 47.387 1.00 42.47 97 ALA A C 1
ATOM 753 O O . ALA A 1 97 ? 29.632 7.699 48.513 1.00 44.41 97 ALA A O 1
ATOM 755 N N . VAL A 1 98 ? 31.206 8.587 47.114 1.00 40.93 98 VAL A N 1
ATOM 756 C CA . VAL A 1 98 ? 31.979 9.282 48.129 1.00 39.09 98 VAL A CA 1
ATOM 757 C C . VAL A 1 98 ? 32.256 10.672 47.585 1.00 38.20 98 VAL A C 1
AT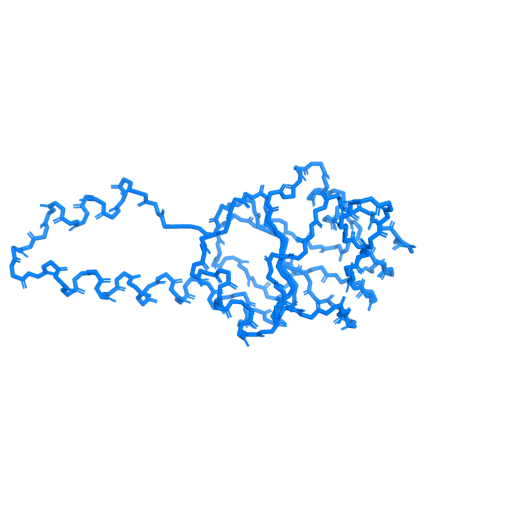OM 758 O O . VAL A 1 98 ? 32.583 10.828 46.413 1.00 38.80 98 VAL A O 1
ATOM 762 N N . ARG A 1 99 ? 32.116 11.683 48.430 1.00 39.55 99 ARG A N 1
ATOM 763 C CA . ARG A 1 99 ? 32.372 13.042 47.991 1.00 42.17 99 ARG A CA 1
ATOM 764 C C . ARG A 1 99 ? 33.484 13.668 48.797 1.00 49.26 99 ARG A C 1
ATOM 765 O O . ARG A 1 99 ? 33.756 13.253 49.931 1.00 50.26 99 ARG A O 1
ATOM 773 N N . ARG A 1 100 ? 34.081 14.704 48.203 1.00 49.04 100 ARG A N 1
ATOM 774 C CA . ARG A 1 100 ? 35.160 15.476 48.787 1.00 49.27 100 ARG A CA 1
ATOM 775 C C . ARG A 1 100 ? 36.427 14.690 49.086 1.00 53.33 100 ARG A C 1
ATOM 776 O O . ARG A 1 100 ? 37.140 14.973 50.075 1.00 53.45 100 ARG A O 1
ATOM 784 N N . VAL A 1 101 ? 36.710 13.703 48.239 1.00 54.06 101 VAL A N 1
ATOM 785 C CA . VAL A 1 101 ? 37.900 12.870 48.403 1.00 51.44 101 VAL A CA 1
ATOM 786 C C . VAL A 1 101 ? 39.107 13.770 48.081 1.00 54.98 101 VAL A C 1
ATOM 787 O O . VAL A 1 101 ? 39.092 14.442 47.052 1.00 51.96 101 VAL A O 1
ATOM 791 N N . LYS A 1 102 ? 40.122 13.821 48.952 1.00 57.08 102 LYS A N 1
ATOM 792 C CA . LYS A 1 102 ? 41.309 14.664 48.718 1.00 55.03 102 LYS A CA 1
ATOM 793 C C . LYS A 1 102 ? 41.978 14.417 47.371 1.00 56.62 102 LYS A C 1
ATOM 794 O O . LYS A 1 102 ? 42.103 13.274 46.933 1.00 52.86 102 LYS A O 1
ATOM 800 N N . LYS A 1 103 ? 42.513 15.476 46.783 1.00 58.69 103 LYS A N 1
ATOM 801 C CA . LYS A 1 103 ? 43.168 15.365 45.489 1.00 63.96 103 LYS A CA 1
ATOM 802 C C . 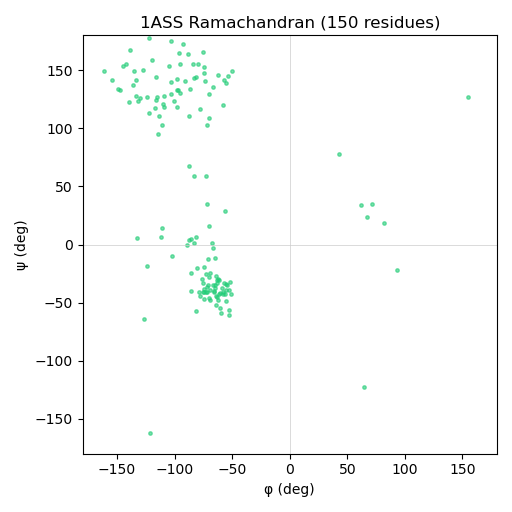LYS A 1 103 ? 44.289 14.328 45.469 1.00 65.70 103 LYS A C 1
ATOM 803 O O . LYS A 1 103 ? 44.468 13.590 44.499 1.00 67.94 103 LYS A O 1
ATOM 809 N N . SER A 1 104 ? 45.040 14.269 46.562 1.00 65.57 104 SER A N 1
ATOM 810 C CA . SER A 1 104 ? 46.139 13.331 46.681 1.00 62.48 104 SER A CA 1
ATOM 811 C C . SER A 1 104 ? 45.559 11.904 46.616 1.00 64.46 104 SER A C 1
ATOM 812 O O . SER A 1 104 ? 46.068 11.060 45.871 1.00 67.91 104 SER A O 1
ATOM 815 N N . ASP A 1 105 ? 44.469 11.649 47.339 1.00 59.36 105 ASP A N 1
ATOM 816 C CA . ASP A 1 105 ? 43.838 10.343 47.321 1.00 51.12 105 ASP A CA 1
ATOM 817 C C . ASP A 1 105 ? 43.317 10.002 45.955 1.00 55.90 105 ASP A C 1
ATOM 818 O O . ASP A 1 105 ? 43.246 8.832 45.594 1.00 57.87 105 ASP A O 1
ATOM 823 N N . MET A 1 106 ? 42.868 11.021 45.224 1.00 57.54 106 MET A N 1
ATOM 824 C CA . MET A 1 106 ? 42.300 10.799 43.903 1.00 55.46 106 MET A CA 1
ATOM 825 C C . MET A 1 106 ? 43.394 10.298 43.006 1.00 58.13 106 MET A C 1
ATOM 826 O O . MET A 1 106 ? 43.185 9.375 42.213 1.00 61.87 106 MET A O 1
ATOM 831 N N . GLU A 1 107 ? 44.580 10.890 43.144 1.00 61.86 107 GLU A N 1
ATOM 832 C CA . GLU A 1 107 ? 45.709 10.486 42.300 1.00 66.76 107 GLU A CA 1
ATOM 833 C C . GLU A 1 107 ? 46.278 9.149 42.761 1.00 64.90 107 GLU A C 1
ATOM 834 O O . GLU A 1 107 ? 46.471 8.224 41.958 1.00 68.78 107 GLU A O 1
ATOM 840 N N . LYS A 1 108 ? 46.366 8.993 44.072 1.00 59.78 108 LYS A N 1
ATOM 841 C CA . LYS A 1 108 ? 46.846 7.767 44.674 1.00 54.89 108 LYS A CA 1
ATOM 842 C C . LYS A 1 108 ? 45.960 6.614 44.210 1.00 53.09 108 LYS A C 1
ATOM 843 O O . LYS A 1 108 ? 46.445 5.554 43.847 1.00 57.45 108 LYS A O 1
ATOM 849 N N . LEU A 1 109 ? 44.657 6.852 44.145 1.00 51.91 109 LEU A N 1
ATOM 850 C CA . LEU A 1 109 ? 43.728 5.817 43.715 1.00 52.76 109 LEU A CA 1
ATOM 851 C C . LEU A 1 109 ? 43.757 5.613 42.210 1.00 58.50 109 LEU A C 1
ATOM 852 O O . LEU A 1 109 ? 43.422 4.528 41.686 1.00 57.28 109 LEU A O 1
ATOM 857 N N . ALA A 1 110 ? 44.075 6.690 41.500 1.00 64.81 110 ALA A N 1
ATOM 858 C CA . ALA A 1 110 ? 44.132 6.621 40.050 1.00 71.62 110 ALA A CA 1
ATOM 859 C C . ALA A 1 110 ? 45.187 5.591 39.647 1.00 76.74 110 ALA A C 1
ATOM 860 O O . ALA A 1 110 ? 44.876 4.638 38.921 1.00 78.73 110 ALA A O 1
ATOM 862 N N . LYS A 1 111 ? 46.415 5.769 40.160 1.00 75.93 111 LYS A N 1
ATOM 863 C CA . LYS A 1 111 ? 47.521 4.859 39.872 1.00 72.89 111 LYS A CA 1
ATOM 864 C C . LYS A 1 111 ? 47.125 3.460 40.349 1.00 70.99 111 LYS A C 1
ATOM 865 O O . LYS A 1 111 ? 46.958 2.559 39.555 1.00 70.43 111 LYS A O 1
ATOM 871 N N . ALA A 1 112 ? 46.834 3.311 41.631 1.00 68.45 112 ALA A N 1
ATOM 872 C CA . ALA A 1 112 ? 46.466 2.013 42.174 1.00 63.11 112 ALA A CA 1
ATOM 873 C C . ALA A 1 112 ? 45.376 1.222 41.470 1.00 66.98 112 ALA A C 1
ATOM 874 O O . ALA A 1 112 ? 45.523 0.017 41.294 1.00 72.57 112 ALA A O 1
ATOM 876 N N . THR A 1 113 ? 44.292 1.860 41.043 1.00 69.09 113 THR A N 1
ATOM 877 C CA . THR A 1 113 ? 43.221 1.070 40.427 1.00 68.82 113 THR A CA 1
ATOM 878 C C . THR A 1 113 ? 43.186 1.144 38.910 1.00 70.90 113 THR A C 1
ATOM 879 O O . THR A 1 113 ? 42.393 0.425 38.237 1.00 66.93 113 THR A O 1
ATOM 883 N N . GLY A 1 114 ? 43.999 2.064 38.392 1.00 70.68 114 GLY A N 1
ATOM 884 C CA . GLY A 1 114 ? 44.116 2.247 36.956 1.00 72.43 114 GLY A CA 1
ATOM 885 C C . GLY A 1 114 ? 43.056 3.086 36.283 1.00 77.57 114 GLY A C 1
ATOM 886 O O . GLY A 1 114 ? 42.870 3.021 35.068 1.00 80.80 114 GLY A O 1
ATOM 887 N N . ALA A 1 115 ? 42.338 3.877 37.057 1.00 76.33 115 ALA A N 1
ATOM 888 C CA . ALA A 1 115 ? 41.324 4.704 36.459 1.00 71.96 115 ALA A CA 1
ATOM 889 C C . ALA A 1 115 ? 41.942 6.037 36.024 1.00 72.03 115 ALA A C 1
ATOM 890 O O . ALA A 1 115 ? 43.108 6.346 36.370 1.00 65.38 115 ALA A O 1
ATOM 892 N N . LYS A 1 116 ? 41.200 6.747 35.161 1.00 70.65 116 LYS A N 1
ATOM 893 C CA . LYS A 1 116 ? 41.587 8.075 34.680 1.00 70.22 116 LYS A CA 1
ATOM 894 C C . LYS A 1 116 ? 40.605 9.063 35.317 1.00 67.83 116 LYS A C 1
ATOM 895 O O . LYS A 1 116 ? 39.377 8.910 35.182 1.00 66.07 116 LYS A O 1
ATOM 901 N N . ILE A 1 117 ? 41.151 10.008 36.079 1.00 63.67 117 ILE A N 1
ATOM 902 C CA . ILE A 1 117 ? 40.349 11.018 36.757 1.00 65.01 117 ILE A CA 1
ATOM 903 C C . ILE A 1 117 ? 39.778 11.958 35.695 1.00 69.05 117 ILE A C 1
ATOM 904 O O . ILE A 1 117 ? 40.536 12.727 35.094 1.00 68.87 117 ILE A O 1
ATOM 909 N N . VAL A 1 118 ? 38.470 11.898 35.445 1.00 69.68 118 VAL A N 1
ATOM 910 C CA . VAL A 1 118 ? 37.849 12.792 34.464 1.00 66.28 118 VAL A CA 1
ATOM 911 C C . VAL A 1 118 ? 37.311 14.065 35.135 1.00 66.61 118 VAL A C 1
ATOM 912 O O . VAL A 1 118 ? 37.393 14.229 36.339 1.00 68.78 118 VAL A O 1
ATOM 916 N N . THR A 1 119 ? 36.872 15.021 34.341 1.00 65.91 119 THR A N 1
ATOM 917 C CA . THR A 1 119 ? 36.278 16.219 34.893 1.00 68.67 119 THR A CA 1
ATOM 918 C C . THR A 1 119 ? 34.952 16.247 34.154 1.00 76.26 119 THR A C 1
ATOM 919 O O . THR A 1 119 ? 33.903 16.009 34.747 1.00 76.85 119 THR A O 1
ATOM 923 N N . ASP A 1 120 ? 35.021 16.396 32.832 1.00 88.40 120 ASP A N 1
ATOM 924 C CA . ASP A 1 120 ? 33.826 16.415 31.959 1.00 94.40 120 ASP A CA 1
ATOM 925 C C . ASP A 1 120 ? 33.212 14.988 31.849 1.00 98.51 120 ASP A C 1
ATOM 926 O O . ASP A 1 120 ? 33.747 14.114 31.150 1.00 99.12 120 ASP A O 1
ATOM 931 N N . LEU A 1 121 ? 32.096 14.810 32.599 1.00 97.13 121 LEU A N 1
ATOM 932 C CA . LEU A 1 121 ? 31.285 13.561 32.704 1.00 93.69 121 LEU A CA 1
ATOM 933 C C . LEU A 1 121 ? 30.747 13.007 31.396 1.00 97.48 121 LEU A C 1
ATOM 934 O O . LEU A 1 121 ? 29.704 12.369 31.365 1.00 99.98 121 LEU A O 1
ATOM 939 N N . ASP A 1 122 ? 31.433 13.250 30.295 1.00 99.63 122 ASP A N 1
ATOM 940 C CA . ASP A 1 122 ? 30.949 12.769 29.017 1.00 100.00 122 ASP A CA 1
ATOM 941 C C . ASP A 1 122 ? 32.085 11.939 28.478 1.00 99.96 122 ASP A C 1
ATOM 942 O O . ASP A 1 122 ? 31.924 11.116 27.589 1.00 100.00 122 ASP A O 1
ATOM 947 N N . ASP A 1 123 ? 33.248 12.213 29.081 1.00 99.97 123 ASP A N 1
ATOM 948 C CA . ASP A 1 123 ? 34.477 11.518 28.795 1.00 98.10 123 ASP A CA 1
ATOM 949 C C . ASP A 1 123 ? 34.515 10.262 29.721 1.00 95.13 123 ASP A C 1
ATOM 950 O O . ASP A 1 123 ? 35.426 9.444 29.658 1.00 99.05 123 ASP A O 1
ATOM 955 N N . LEU A 1 124 ? 33.417 10.075 30.472 1.00 86.70 124 LEU A N 1
ATOM 956 C CA . LEU A 1 124 ? 33.258 8.937 31.378 1.00 80.62 124 LEU A CA 1
ATOM 957 C C . LEU A 1 124 ? 33.022 7.616 30.656 1.00 83.79 124 LEU A C 1
ATOM 958 O O . LEU A 1 124 ? 32.007 6.946 30.881 1.00 82.96 124 LEU A O 1
ATOM 963 N N . THR A 1 125 ? 33.971 7.238 29.799 1.00 87.66 125 THR A N 1
ATOM 964 C CA . THR A 1 125 ? 33.926 5.991 29.011 1.00 88.59 125 THR A CA 1
ATOM 965 C C . THR A 1 125 ? 34.229 4.830 29.939 1.00 86.60 125 THR A C 1
ATOM 966 O O . THR A 1 125 ? 34.886 5.021 30.951 1.00 88.83 125 THR A O 1
ATOM 970 N N . PRO A 1 126 ? 33.730 3.621 29.633 1.00 83.95 126 PRO A N 1
ATOM 971 C CA . PRO A 1 126 ? 34.065 2.550 30.585 1.00 83.61 126 PRO A CA 1
ATOM 972 C C . PRO A 1 126 ? 35.549 2.159 30.612 1.00 80.60 126 PRO A C 1
ATOM 973 O O . PRO A 1 126 ? 35.973 1.329 31.409 1.00 75.47 126 PRO A O 1
ATOM 977 N N . SER A 1 127 ? 36.352 2.840 29.796 1.00 81.17 127 SER A N 1
ATOM 978 C CA . SER A 1 127 ? 37.791 2.577 29.745 1.00 83.03 127 SER A CA 1
ATOM 979 C C . SER A 1 127 ? 38.560 3.362 30.824 1.00 82.10 127 SER A C 1
ATOM 980 O O . SER A 1 127 ? 39.641 2.936 31.271 1.00 83.96 127 SER A O 1
ATOM 983 N N . VAL A 1 128 ? 37.982 4.483 31.271 1.00 79.22 128 VAL A N 1
ATOM 984 C CA . VAL A 1 128 ? 38.619 5.326 32.291 1.00 71.63 128 VAL A CA 1
ATOM 985 C C . VAL A 1 128 ? 38.331 4.888 33.723 1.00 69.38 128 VAL A C 1
ATOM 986 O O . VAL A 1 128 ? 38.755 5.562 34.669 1.00 70.63 128 VAL A O 1
ATOM 990 N N . LEU A 1 129 ? 37.628 3.765 33.882 1.00 61.68 129 LEU A N 1
ATOM 991 C CA . LEU A 1 129 ? 37.302 3.247 35.212 1.00 64.55 129 LEU A CA 1
ATOM 992 C C . LEU A 1 129 ? 38.458 2.481 35.889 1.00 69.90 129 LEU A C 1
ATOM 993 O O . LEU A 1 129 ? 39.362 1.980 35.212 1.00 79.38 129 LEU A O 1
ATOM 998 N N . GLY A 1 130 ? 38.463 2.421 37.216 1.00 68.52 130 GLY A N 1
ATOM 999 C CA . GLY A 1 130 ? 39.516 1.681 37.887 1.00 64.18 130 GLY A CA 1
ATOM 1000 C C . GLY A 1 130 ? 38.942 0.352 38.359 1.00 64.23 130 GLY A C 1
ATOM 1001 O O . GLY A 1 130 ? 37.727 0.119 38.219 1.00 55.44 130 GLY A O 1
ATOM 1002 N N . GLU A 1 131 ? 39.793 -0.517 38.914 1.00 67.20 131 GLU A N 1
ATOM 1003 C CA . GLU A 1 131 ? 39.318 -1.811 39.425 1.00 69.68 131 GLU A CA 1
ATOM 1004 C C . GLU A 1 131 ? 39.883 -2.183 40.801 1.00 58.59 131 GLU A C 1
ATOM 1005 O O . GLU A 1 131 ? 40.988 -1.793 41.134 1.00 56.90 131 GLU A O 1
ATOM 1011 N N . ALA A 1 132 ? 39.115 -2.921 41.594 1.00 44.86 132 ALA A N 1
ATOM 1012 C CA . ALA A 1 132 ? 39.550 -3.307 42.917 1.00 48.50 132 ALA A CA 1
ATOM 1013 C C . ALA A 1 132 ? 38.699 -4.472 43.340 1.00 51.50 132 ALA A C 1
ATOM 1014 O O . ALA A 1 132 ? 37.561 -4.558 42.945 1.00 54.27 132 ALA A O 1
ATOM 1016 N N . GLU A 1 133 ? 39.242 -5.366 44.151 1.00 59.30 133 GLU A N 1
ATOM 1017 C CA . GLU A 1 133 ? 38.486 -6.531 44.576 1.00 66.42 133 GLU A CA 1
ATOM 1018 C C . GLU A 1 133 ? 37.269 -6.148 45.365 1.00 66.21 133 GLU A C 1
ATOM 1019 O O . GLU A 1 133 ? 36.176 -6.694 45.169 1.00 68.93 133 GLU A O 1
ATOM 1025 N N . THR A 1 134 ? 37.466 -5.264 46.325 1.00 67.46 134 THR A N 1
ATOM 1026 C CA . THR A 1 134 ? 36.340 -4.818 47.123 1.00 68.25 134 THR A CA 1
ATOM 1027 C C . THR A 1 134 ? 36.495 -3.332 47.492 1.00 68.01 134 THR A C 1
ATOM 1028 O O . THR A 1 134 ? 37.607 -2.787 47.442 1.00 69.72 134 THR A O 1
ATOM 1032 N N . VAL A 1 135 ? 35.365 -2.660 47.726 1.00 65.20 135 VAL A N 1
ATOM 1033 C CA . VAL A 1 135 ? 35.338 -1.262 48.183 1.00 55.29 135 VAL A CA 1
ATOM 1034 C C . VAL A 1 135 ? 34.336 -1.370 49.335 1.00 51.11 135 VAL A C 1
ATOM 1035 O O . VAL A 1 135 ? 33.248 -1.929 49.164 1.00 49.42 135 VAL A O 1
ATOM 1039 N N . GLU A 1 136 ? 34.743 -0.965 50.527 1.00 47.91 136 GLU A N 1
ATOM 1040 C CA . GLU A 1 136 ? 33.851 -1.115 51.654 1.00 49.63 136 GLU A CA 1
ATOM 1041 C C . GLU A 1 136 ? 33.880 0.004 52.640 1.00 49.46 136 GLU A C 1
ATOM 1042 O O . GLU A 1 136 ? 34.859 0.722 52.766 1.00 48.47 136 GLU A O 1
ATOM 1048 N N . GLU A 1 137 ? 32.777 0.134 53.346 1.00 51.46 137 GLU A N 1
ATOM 1049 C CA . GLU A 1 137 ? 32.641 1.133 54.389 1.00 56.52 137 GLU A CA 1
ATOM 1050 C C . GLU A 1 137 ? 33.334 0.433 55.551 1.00 54.19 137 GLU A C 1
ATOM 1051 O O . GLU A 1 137 ? 33.241 -0.786 55.688 1.00 51.78 137 GLU A O 1
ATOM 1057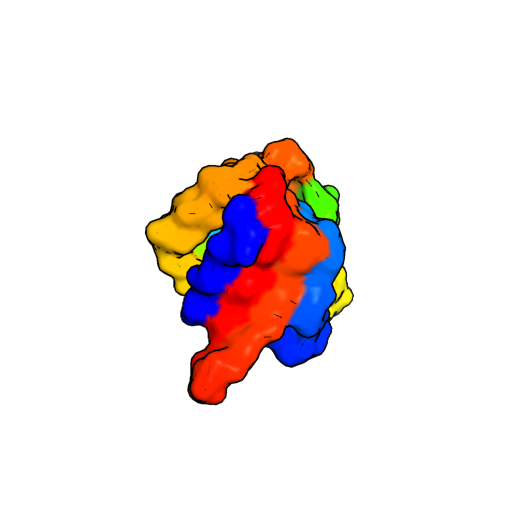 N N . ARG A 1 138 ? 34.036 1.192 56.375 1.00 54.37 138 ARG A N 1
ATOM 1058 C CA . ARG A 1 138 ? 34.746 0.611 57.492 1.00 50.26 138 ARG A CA 1
ATOM 1059 C C . ARG A 1 138 ? 34.789 1.646 58.611 1.00 49.22 138 ARG A C 1
ATOM 1060 O O . ARG A 1 138 ? 35.076 2.802 58.346 1.00 57.25 138 ARG A O 1
ATOM 1068 N N . LYS A 1 139 ? 34.496 1.281 59.857 1.00 50.93 139 LYS A N 1
ATOM 1069 C CA . LYS A 1 139 ? 34.530 2.291 60.928 1.00 49.14 139 LYS A CA 1
ATOM 1070 C C . LYS A 1 139 ? 35.650 2.132 61.940 1.00 48.44 139 LYS A C 1
ATOM 1071 O O . LYS A 1 139 ? 35.580 1.282 62.795 1.00 52.04 139 LYS A O 1
ATOM 1077 N N . ILE A 1 140 ? 36.701 2.938 61.828 1.00 49.78 140 ILE A N 1
ATOM 1078 C CA . ILE A 1 140 ? 37.811 2.847 62.744 1.00 43.97 140 ILE A CA 1
ATOM 1079 C C . ILE A 1 140 ? 37.594 3.924 63.774 1.00 44.28 140 ILE A C 1
ATOM 1080 O O . ILE A 1 140 ? 37.502 5.098 63.473 1.00 46.88 140 ILE A O 1
ATOM 1085 N N . GLY A 1 141 ? 37.439 3.514 65.016 1.00 48.39 141 GLY A N 1
ATOM 1086 C CA . GLY A 1 141 ? 37.230 4.489 66.048 1.00 48.72 141 GLY A CA 1
ATOM 1087 C C . GLY A 1 141 ? 35.928 5.157 65.758 1.00 55.79 141 GLY A C 1
ATOM 1088 O O . GLY A 1 141 ? 34.887 4.476 65.671 1.00 54.93 141 GLY A O 1
ATOM 1089 N N . ASP A 1 142 ? 35.943 6.471 65.601 1.00 62.43 142 ASP A N 1
ATOM 1090 C CA . ASP A 1 142 ? 34.697 7.145 65.306 1.00 65.56 142 ASP A CA 1
ATOM 1091 C C . ASP A 1 142 ? 34.692 7.698 63.890 1.00 61.90 142 ASP A C 1
ATOM 1092 O O . ASP A 1 142 ? 33.856 8.516 63.554 1.00 64.64 142 ASP A O 1
ATOM 1097 N N . ASP A 1 143 ? 35.635 7.258 63.046 1.00 59.40 143 ASP A N 1
ATOM 1098 C CA . ASP A 1 143 ? 35.671 7.680 61.637 1.00 56.29 143 ASP A CA 1
ATOM 1099 C C . ASP A 1 143 ? 35.015 6.586 60.795 1.00 53.94 143 ASP A C 1
ATOM 1100 O O . ASP A 1 143 ? 35.197 5.406 61.090 1.00 59.33 143 ASP A O 1
ATOM 1105 N N . ARG A 1 144 ? 34.262 6.965 59.765 1.00 51.01 144 ARG A N 1
ATOM 1106 C CA . ARG A 1 144 ? 33.685 5.996 58.865 1.00 46.38 144 ARG A CA 1
ATOM 1107 C C . ARG A 1 144 ? 34.536 6.262 57.649 1.00 47.72 144 ARG A C 1
ATOM 1108 O O . ARG A 1 144 ? 34.617 7.399 57.206 1.00 48.51 144 ARG A O 1
ATOM 1116 N N . MET A 1 145 ? 35.291 5.260 57.211 1.00 51.39 145 MET A N 1
ATOM 1117 C CA . MET A 1 145 ? 36.181 5.420 56.069 1.00 44.20 145 MET A CA 1
ATOM 1118 C C . MET A 1 145 ? 35.848 4.421 55.009 1.00 43.45 145 MET A C 1
ATOM 1119 O O . MET A 1 145 ? 34.976 3.565 55.179 1.00 43.19 145 MET A O 1
ATOM 1124 N N . THR A 1 146 ? 36.584 4.523 53.911 1.00 45.74 146 THR A N 1
ATOM 1125 C CA . THR A 1 146 ? 36.372 3.658 52.784 1.00 46.44 146 THR A CA 1
ATOM 1126 C C . THR A 1 146 ? 37.691 2.968 52.473 1.00 46.88 146 THR A C 1
ATOM 1127 O O . THR A 1 146 ? 38.737 3.630 52.380 1.00 46.09 146 THR A O 1
ATOM 1131 N N . PHE A 1 147 ? 37.637 1.639 52.400 1.00 48.90 147 PHE A N 1
ATOM 1132 C CA . PHE A 1 147 ? 38.800 0.825 52.076 1.00 46.10 147 PHE A CA 1
ATOM 1133 C C . PHE A 1 147 ? 38.670 0.389 50.630 1.00 43.72 147 PHE A C 1
ATOM 1134 O O . PHE A 1 147 ? 37.585 -0.081 50.218 1.00 41.10 147 PHE A O 1
ATOM 1142 N N . VAL A 1 148 ? 39.732 0.610 49.864 1.00 44.79 148 VAL A N 1
ATOM 1143 C CA . VAL A 1 148 ? 39.767 0.211 48.472 1.00 49.87 148 VAL A CA 1
ATOM 1144 C C . VAL A 1 148 ? 40.866 -0.866 48.421 1.00 56.24 148 VAL A C 1
ATOM 1145 O O . VAL A 1 148 ? 42.069 -0.552 48.373 1.00 55.36 148 VAL A O 1
ATOM 1149 N N . MET A 1 149 ? 40.432 -2.128 48.514 1.00 58.40 149 MET A N 1
ATOM 1150 C CA . MET A 1 149 ? 41.340 -3.287 48.536 1.00 59.12 149 MET A CA 1
ATOM 1151 C C . MET A 1 149 ? 41.391 -4.094 47.242 1.00 61.96 149 MET A C 1
ATOM 1152 O O . MET A 1 149 ? 40.414 -4.159 46.487 1.00 70.05 149 MET A O 1
ATOM 1157 N N . GLY A 1 150 ? 42.542 -4.751 47.043 1.00 61.85 150 GLY A N 1
ATOM 1158 C CA . GLY A 1 150 ? 42.709 -5.589 45.874 1.00 63.06 150 GLY A CA 1
ATOM 1159 C C . GLY A 1 150 ? 42.835 -4.753 44.630 1.00 64.23 150 GLY A C 1
ATOM 1160 O O . GLY A 1 150 ? 42.392 -5.164 43.553 1.00 62.08 150 GLY A O 1
ATOM 1161 N N . CYS A 1 151 ? 43.482 -3.606 44.793 1.00 65.44 151 CYS A N 1
ATOM 1162 C CA . CYS A 1 151 ? 43.634 -2.714 43.669 1.00 75.82 151 CYS A CA 1
ATOM 1163 C C . CYS A 1 151 ? 44.348 -3.350 42.504 1.00 81.92 151 CYS A C 1
ATOM 1164 O O . CYS A 1 151 ? 45.504 -3.742 42.610 1.00 89.19 151 CYS A O 1
ATOM 1167 N N . LYS A 1 152 ? 43.639 -3.389 41.376 1.00 89.38 152 LYS A N 1
ATOM 1168 C CA . LYS A 1 152 ? 44.101 -4.017 40.126 1.00 94.62 152 LYS A CA 1
ATOM 1169 C C . LYS A 1 152 ? 44.446 -3.110 38.956 1.00 98.03 152 LYS A C 1
ATOM 1170 O O . LYS A 1 152 ? 43.526 -2.773 38.190 1.00 99.99 152 LYS A O 1
#

Foldseek 3Di:
DQKDKFQWFQPDPLADFKDFWFWEAAAAAELDDDPVVVVVVCVVDDVVCNVVSVVVVVVVSLVLLCLCVVLVGQEYEYLAYYDPVSSVSSSVSNHRYTHNTHPVSSVVLCVQFVAAHYHRSVVSHNNRIGTARMWGFPQDPNTTIIMGGRRD

Organism: Thermoplasma acidophilum (strain ATCC 25905 / DSM 1728 / JCM 9062 / NBRC 15155 / AMRC-C165) (NCBI:txid273075)

Secondary structure (DSSP, 8-state):
---EEES---S-TTS-SEEEEEEEEEESS-BS--HHHHHHHHHTS-GGGHHHHHHHHHHHHHHHHHHHHHTT-SEEEESS-B-HHHHHHHHHTT-EEE-S--HHHHHHHHHHHT---BSSTTS--TTS-EEEEEEEEEEETTEEEEEEES--

Solvent-accessible surface area: 8696 Å² total; per-residue (Å²): 119,115,38,12,84,0,82,67,77,22,30,60,104,175,7,39,90,68,11,138,96,1,91,0,0,0,0,45,33,34,0,77,62,160,164,111,81,39,105,54,81,52,163,154,24,88,119,103,103,58,110,84,19,72,78,102,21,80,90,73,10,70,91,76,0,34,94,0,108,149,8,37,5,39,0,0,0,0,30,108,13,3,38,104,80,0,12,76,28,0,14,154,28,37,4,0,0,0,69,122,1,141,132,61,20,0,88,117,0,17,174,10,1,50,5,138,48,12,64,91,15,96,82,10,65,98,94,24,9,0,83,1,76,18,0,18,32,97,123,85,65,131,54,129,25,0,46,0,73,19,16,131